Protein AF-A0A819E4Z3-F1 (afdb_monomer)

pLDDT: mean 78.53, std 22.54, range [31.56, 97.62]

Secondary structure (DSSP, 8-state):
--PPTT--EEEEEEEEEEE---SEEE-TTT--EEET-SS--EEEEEEEEEE----SS---------------------

Nearest PDB structures (foldseek):
  3rhi-assembly1_A  TM=4.367E-01  e=3.472E+00  Bacillus anthracis str. Sterne
  5lvt-assembly2_B  TM=4.005E-01  e=2.001E+00  Lactococcus lactis subsp. lactis Il1403
  4qju-assembly1_B  TM=3.847E-01  e=2.128E+00  Staphylococcus aureus subsp. aureus Mu50
  8q1o-assembly1_B  TM=4.011E-01  e=3.691E+00  Lactobacillus amylovorus
  2r7e-assembly1_B  TM=3.173E-01  e=5.330E+00  Homo sapiens

Sequence (78 aa):
AHLPDSLSWSHCVLQWRYQAGNHWGTDIETGKSCLGCGHQEEFHNCADISIAPKDNNLLLPLPTTTTTHEPLFVFSIF

Structure (mmCIF, N/CA/C/O backbone):
data_AF-A0A819E4Z3-F1
#
_entry.id   AF-A0A819E4Z3-F1
#
loop_
_atom_site.group_PDB
_atom_site.id
_atom_site.type_symbol
_atom_site.label_atom_id
_atom_site.label_alt_id
_atom_site.label_comp_id
_atom_site.label_asym_id
_atom_site.label_entity_id
_atom_site.label_seq_id
_atom_site.pdbx_PDB_ins_code
_atom_site.Cartn_x
_atom_site.C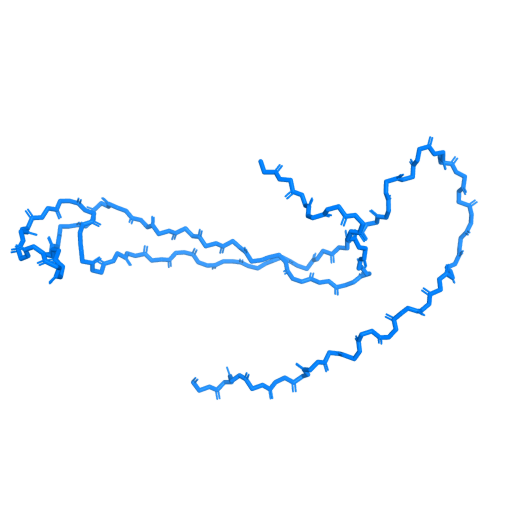artn_y
_atom_site.Cartn_z
_atom_site.occupancy
_atom_site.B_iso_or_equiv
_atom_site.auth_seq_id
_atom_site.auth_comp_id
_atom_site.auth_asym_id
_atom_site.auth_atom_id
_atom_site.pdbx_PDB_model_num
ATOM 1 N N . ALA A 1 1 ? 10.571 7.112 0.735 1.00 73.81 1 ALA A N 1
ATOM 2 C CA . ALA A 1 1 ? 10.240 6.010 -0.189 1.00 73.81 1 ALA A CA 1
ATOM 3 C C . ALA A 1 1 ? 11.384 5.866 -1.181 1.00 73.81 1 ALA A C 1
ATOM 5 O O . ALA A 1 1 ? 11.917 6.887 -1.598 1.00 73.81 1 ALA A O 1
ATOM 6 N N . HIS A 1 2 ? 11.792 4.641 -1.502 1.00 87.25 2 HIS A N 1
ATOM 7 C CA . HIS A 1 2 ? 12.854 4.354 -2.467 1.00 87.25 2 HIS A CA 1
ATOM 8 C C . HIS A 1 2 ? 12.482 3.069 -3.211 1.00 87.25 2 HIS A C 1
ATOM 10 O O . HIS A 1 2 ? 11.863 2.184 -2.618 1.00 87.25 2 HIS A O 1
ATOM 16 N N . LEU A 1 3 ? 12.816 2.988 -4.497 1.00 88.31 3 LEU A N 1
ATOM 17 C CA . LEU A 1 3 ? 12.655 1.756 -5.268 1.00 88.31 3 LEU A CA 1
ATOM 18 C C . LEU A 1 3 ? 13.736 0.748 -4.842 1.00 88.31 3 LEU A C 1
ATOM 20 O O . LEU A 1 3 ? 14.812 1.170 -4.438 1.00 88.31 3 LEU A O 1
ATOM 24 N N . PRO A 1 4 ? 13.501 -0.569 -4.905 1.00 88.50 4 PRO A N 1
ATOM 25 C CA . PRO A 1 4 ? 14.570 -1.546 -4.731 1.00 88.50 4 PRO A CA 1
ATOM 26 C C . PRO A 1 4 ? 15.785 -1.222 -5.610 1.00 88.50 4 PRO A C 1
ATOM 28 O O . PRO A 1 4 ? 15.636 -0.819 -6.767 1.00 88.50 4 PRO A O 1
ATOM 31 N N . ASP A 1 5 ? 16.986 -1.398 -5.062 1.00 84.62 5 ASP A N 1
ATOM 32 C CA . ASP A 1 5 ? 18.208 -1.212 -5.840 1.00 84.62 5 ASP A CA 1
ATOM 33 C C . ASP A 1 5 ? 18.222 -2.186 -7.025 1.00 84.62 5 ASP A C 1
ATOM 35 O O . ASP A 1 5 ? 17.729 -3.310 -6.924 1.00 84.62 5 ASP A O 1
ATOM 39 N N . SER A 1 6 ? 18.794 -1.764 -8.157 1.00 81.38 6 SER A N 1
ATOM 40 C CA . SER A 1 6 ? 18.896 -2.542 -9.409 1.00 81.38 6 SER A CA 1
ATOM 41 C C . SER A 1 6 ? 17.573 -2.930 -10.094 1.00 81.38 6 SER A C 1
ATOM 43 O O . SER A 1 6 ? 17.574 -3.722 -11.035 1.00 81.38 6 SER A O 1
ATOM 45 N N . LEU A 1 7 ? 16.451 -2.338 -9.683 1.00 85.31 7 LEU A N 1
ATOM 46 C CA . LEU A 1 7 ? 15.160 -2.537 -10.331 1.00 85.31 7 LEU A CA 1
ATOM 47 C C . LEU A 1 7 ? 15.086 -1.808 -11.680 1.00 85.31 7 LEU A C 1
ATOM 49 O O . LEU A 1 7 ? 15.286 -0.597 -11.735 1.00 85.31 7 LEU A O 1
ATOM 53 N N . SER A 1 8 ? 14.782 -2.531 -12.759 1.00 88.00 8 SER A N 1
ATOM 54 C CA . SER A 1 8 ? 14.614 -1.970 -14.105 1.00 88.00 8 SER A CA 1
ATOM 55 C C . SER A 1 8 ? 13.536 -2.738 -14.862 1.00 88.00 8 SER A C 1
ATOM 57 O O . SER A 1 8 ? 13.643 -3.952 -15.035 1.00 88.00 8 SER A O 1
ATOM 59 N N . TRP A 1 9 ? 12.494 -2.034 -15.304 1.00 87.38 9 TRP A N 1
ATOM 60 C CA . TRP A 1 9 ? 11.357 -2.610 -16.023 1.00 87.38 9 TRP A CA 1
ATOM 61 C C . TRP A 1 9 ? 10.823 -1.631 -17.060 1.00 87.38 9 TRP A C 1
ATOM 63 O O . TRP A 1 9 ? 10.588 -0.462 -16.763 1.00 87.38 9 TRP A O 1
ATOM 73 N N . SER A 1 10 ? 10.576 -2.116 -18.275 1.00 89.19 10 SER A N 1
ATOM 74 C CA . SER A 1 10 ? 10.028 -1.298 -19.360 1.00 89.19 10 SER A CA 1
ATOM 75 C C . SER A 1 10 ? 8.525 -1.043 -19.232 1.00 89.19 10 SER A C 1
ATOM 77 O O . SER A 1 10 ? 8.040 -0.058 -19.775 1.00 89.19 10 SER A O 1
ATOM 79 N N . HIS A 1 11 ? 7.791 -1.927 -18.551 1.00 90.31 11 HIS A N 1
ATOM 80 C CA . HIS A 1 11 ? 6.349 -1.812 -18.353 1.00 90.31 11 HIS A CA 1
ATOM 81 C C . HIS A 1 11 ? 5.946 -2.526 -17.057 1.00 90.31 11 HIS A C 1
ATOM 83 O O . HIS A 1 11 ? 6.047 -3.749 -16.962 1.00 90.31 11 HIS A O 1
ATOM 89 N N . CYS A 1 12 ? 5.528 -1.766 -16.049 1.00 91.88 12 CYS A N 1
ATOM 90 C CA . CYS A 1 12 ? 5.016 -2.293 -14.789 1.00 91.88 12 CYS A CA 1
ATOM 91 C C . CYS A 1 12 ? 3.916 -1.392 -14.215 1.00 91.88 12 CYS A C 1
ATOM 93 O O . CYS A 1 12 ? 3.766 -0.243 -14.623 1.00 91.88 12 CYS A O 1
ATOM 95 N N . VAL A 1 13 ? 3.154 -1.920 -13.256 1.00 95.56 13 VAL A N 1
ATOM 96 C CA . VAL A 1 13 ? 2.077 -1.188 -12.580 1.00 95.56 13 VAL A CA 1
ATOM 97 C C . VAL A 1 13 ? 2.542 -0.760 -11.193 1.00 95.56 13 VAL A C 1
ATOM 99 O O . VAL A 1 13 ? 2.886 -1.595 -10.357 1.00 95.56 13 VAL A O 1
ATOM 102 N N . LEU A 1 14 ? 2.513 0.542 -10.925 1.00 94.38 14 LEU A N 1
ATOM 103 C CA . LEU A 1 14 ? 2.616 1.084 -9.578 1.00 94.38 14 LEU A CA 1
ATOM 104 C C . LEU A 1 14 ? 1.226 1.110 -8.948 1.00 94.38 14 LEU A C 1
ATOM 106 O O . LEU A 1 14 ? 0.370 1.884 -9.371 1.00 94.38 14 LEU A O 1
ATOM 110 N N . GLN A 1 15 ? 1.020 0.301 -7.913 1.00 96.38 15 GLN A N 1
ATOM 111 C CA . GLN A 1 15 ? -0.201 0.324 -7.117 1.00 96.38 15 GLN A CA 1
ATOM 112 C C . GLN A 1 15 ? 0.008 1.181 -5.868 1.00 96.38 15 GLN A C 1
ATOM 114 O O . GLN A 1 15 ? 0.902 0.906 -5.065 1.00 96.38 15 GLN A O 1
ATOM 119 N N . TRP A 1 16 ? -0.844 2.187 -5.665 1.00 94.81 16 TRP A N 1
ATOM 120 C CA . TRP A 1 16 ? -0.988 2.818 -4.356 1.00 94.81 16 TRP A CA 1
ATOM 121 C C . TRP A 1 16 ? -2.211 2.241 -3.647 1.00 94.81 16 TRP A C 1
ATOM 123 O O . TRP A 1 16 ?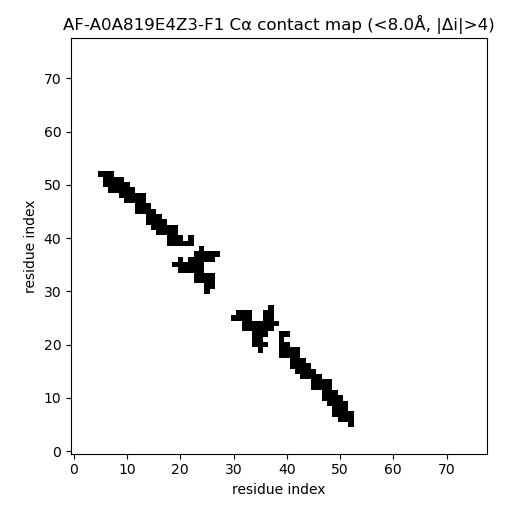 -3.258 2.015 -4.256 1.00 94.81 16 TRP A O 1
ATOM 133 N N . ARG A 1 17 ? -2.074 2.060 -2.333 1.00 96.94 17 ARG A N 1
ATOM 134 C CA . ARG A 1 17 ? -3.175 1.755 -1.423 1.00 96.94 17 ARG A CA 1
ATOM 135 C C . ARG A 1 17 ? -3.160 2.753 -0.278 1.00 96.94 17 ARG A C 1
ATOM 137 O O . ARG A 1 17 ? -2.124 2.968 0.346 1.00 96.94 17 ARG A O 1
ATOM 144 N N . TYR A 1 18 ? -4.307 3.355 -0.014 1.00 96.31 18 TYR A N 1
ATOM 145 C CA . TYR A 1 18 ? -4.536 4.206 1.141 1.00 96.31 18 TYR A CA 1
ATOM 146 C C . TYR A 1 18 ? -5.697 3.630 1.941 1.00 96.31 18 TYR A C 1
ATOM 148 O O . TYR A 1 18 ? -6.797 3.486 1.420 1.00 96.31 18 TYR A O 1
ATOM 156 N N . GLN A 1 19 ? -5.436 3.289 3.198 1.00 96.50 19 GLN A N 1
ATOM 157 C CA . GLN A 1 19 ? -6.465 2.888 4.145 1.00 96.50 19 GLN A CA 1
ATOM 158 C C . GLN A 1 19 ? -6.834 4.115 4.979 1.00 96.50 19 GLN A C 1
ATOM 160 O O . GLN A 1 19 ? -5.971 4.708 5.632 1.00 96.50 19 GLN A O 1
ATOM 165 N N . ALA A 1 20 ? -8.099 4.522 4.916 1.00 96.44 20 ALA A N 1
ATOM 166 C CA . ALA A 1 20 ? -8.623 5.610 5.725 1.00 96.44 20 ALA A CA 1
ATOM 167 C C . ALA A 1 20 ? -8.637 5.230 7.216 1.00 96.44 20 ALA A C 1
ATOM 169 O O . ALA A 1 20 ? -8.353 4.098 7.602 1.00 96.44 20 ALA A O 1
ATOM 170 N N . GLY A 1 21 ? -8.954 6.199 8.073 1.00 96.69 21 GLY A N 1
ATOM 171 C CA . GLY A 1 21 ? -8.940 6.003 9.527 1.00 96.69 21 GLY A CA 1
ATOM 172 C C . GLY A 1 21 ? -9.969 6.842 10.273 1.00 96.69 21 GLY A C 1
ATOM 173 O O . GLY A 1 21 ? -9.786 7.129 11.450 1.00 96.69 21 GLY A O 1
ATOM 174 N N . ASN A 1 22 ? -11.013 7.308 9.588 1.00 96.69 22 ASN A N 1
ATOM 175 C CA . ASN A 1 22 ? -12.035 8.193 10.149 1.00 96.69 22 ASN A CA 1
ATOM 176 C C . ASN A 1 22 ? -13.336 7.463 10.514 1.00 96.69 22 ASN A C 1
ATOM 178 O O . ASN A 1 22 ? -14.250 8.103 11.033 1.00 96.69 22 ASN A O 1
ATOM 182 N N . HIS A 1 23 ? -13.440 6.153 10.263 1.00 96.06 23 HIS A N 1
ATOM 183 C CA . HIS A 1 23 ? -14.584 5.362 10.707 1.00 96.06 23 HIS A CA 1
ATOM 184 C C . HIS A 1 23 ? -14.347 4.792 12.110 1.00 96.06 23 HIS A C 1
ATOM 186 O O . HIS A 1 23 ? -13.225 4.421 12.463 1.00 96.06 23 HIS A O 1
ATOM 192 N N . TRP A 1 24 ? -15.406 4.717 12.916 1.00 97.06 24 TRP A N 1
ATOM 193 C CA . TRP A 1 24 ? -15.363 4.077 14.229 1.00 97.06 24 TRP A CA 1
ATOM 194 C C . TRP A 1 24 ? -15.637 2.585 14.084 1.00 97.06 24 TRP A C 1
ATOM 196 O O . TRP A 1 24 ? -16.659 2.202 13.522 1.00 97.06 24 TRP A O 1
ATOM 206 N N . GLY A 1 25 ? -14.770 1.741 14.627 1.00 96.12 25 GLY A N 1
ATOM 207 C CA . GLY A 1 25 ? -14.957 0.295 14.576 1.00 96.12 25 GLY A CA 1
ATOM 208 C C . GLY A 1 25 ? -14.368 -0.400 15.789 1.00 96.12 25 GLY A C 1
ATOM 209 O O . GLY A 1 25 ? -13.902 0.246 16.728 1.00 96.12 25 GLY A O 1
ATOM 210 N N . THR A 1 26 ? -14.423 -1.726 15.782 1.00 97.25 26 THR A N 1
ATOM 211 C CA . THR A 1 26 ? -13.935 -2.564 16.878 1.00 97.25 26 THR A CA 1
ATOM 212 C C . THR A 1 26 ? -12.663 -3.274 16.449 1.00 97.25 26 THR A C 1
ATOM 214 O O . THR A 1 26 ? -12.616 -3.900 15.392 1.00 97.25 26 THR A O 1
ATOM 217 N N . ASP A 1 27 ? -11.626 -3.146 17.267 1.00 94.44 27 ASP A N 1
ATOM 218 C CA . ASP A 1 27 ? -10.374 -3.867 17.103 1.00 94.44 27 ASP A CA 1
ATOM 219 C C . ASP A 1 27 ? -10.590 -5.371 17.340 1.00 94.44 27 ASP A C 1
ATOM 221 O O . ASP A 1 27 ? -11.186 -5.766 18.343 1.00 94.44 27 ASP A O 1
ATOM 225 N N . ILE A 1 28 ? -10.132 -6.205 16.402 1.00 92.56 28 ILE A N 1
ATOM 226 C CA . ILE A 1 28 ? -10.414 -7.650 16.393 1.00 92.56 28 ILE A CA 1
ATOM 227 C C . ILE A 1 28 ? -9.659 -8.403 17.501 1.00 92.56 28 ILE A C 1
ATOM 229 O O . ILE A 1 28 ? -10.172 -9.387 18.028 1.00 92.56 28 ILE A O 1
ATOM 233 N N . GLU A 1 29 ? -8.476 -7.923 17.890 1.00 94.69 29 GLU A N 1
ATOM 234 C CA . GLU A 1 29 ? -7.607 -8.587 18.869 1.00 94.69 29 GLU A CA 1
ATOM 235 C C . GLU A 1 29 ? -7.997 -8.222 20.308 1.00 94.69 29 GLU A C 1
ATOM 237 O O . GLU A 1 29 ? -8.000 -9.056 21.212 1.00 94.69 29 GLU A O 1
ATOM 242 N N . THR A 1 30 ? -8.335 -6.953 20.537 1.00 95.38 30 THR A N 1
ATOM 243 C CA . THR A 1 30 ? -8.606 -6.401 21.871 1.00 95.38 30 THR A CA 1
ATOM 244 C C . THR A 1 30 ? -10.092 -6.231 22.174 1.00 95.38 30 THR A C 1
ATOM 246 O O . THR A 1 30 ? -10.450 -6.016 23.334 1.00 95.38 30 THR A O 1
ATOM 249 N N . GLY A 1 31 ? -10.964 -6.272 21.162 1.00 95.69 31 GLY A N 1
ATOM 250 C CA . GLY A 1 31 ? -12.406 -6.042 21.296 1.00 95.69 31 GLY A CA 1
ATOM 251 C C . GLY A 1 31 ? -12.786 -4.600 21.649 1.00 95.69 31 GLY A C 1
ATOM 252 O O . GLY A 1 31 ? -13.951 -4.321 21.937 1.00 95.69 31 GLY A O 1
ATOM 253 N N . LYS A 1 32 ? -11.828 -3.664 21.662 1.00 96.62 32 LYS A N 1
ATOM 254 C CA . LYS A 1 32 ? -12.084 -2.260 21.998 1.00 96.62 32 LYS A CA 1
ATOM 255 C C . LYS A 1 32 ? -12.600 -1.503 20.786 1.00 96.62 32 LYS A C 1
ATOM 257 O O . LYS A 1 32 ? -12.092 -1.664 19.681 1.00 96.62 32 LYS A O 1
ATOM 262 N N . SER A 1 33 ? -13.573 -0.626 21.013 1.00 96.44 33 SER A N 1
ATOM 263 C CA . SER A 1 33 ? -14.061 0.268 19.967 1.00 96.44 33 SER A CA 1
ATOM 264 C C . SER A 1 33 ? -13.255 1.566 19.936 1.00 96.44 33 SER A C 1
ATOM 266 O O . SER A 1 33 ? -13.072 2.210 20.972 1.00 96.44 33 SER A O 1
ATOM 268 N N . CYS A 1 34 ? -12.770 1.939 18.755 1.00 96.50 34 CYS A N 1
ATOM 269 C CA . CYS A 1 34 ? -11.903 3.092 18.531 1.00 96.50 34 CYS A CA 1
ATOM 270 C C . CYS A 1 34 ? -12.042 3.659 17.111 1.00 96.50 34 CYS A C 1
ATOM 272 O O . CYS A 1 34 ? -12.497 2.989 16.182 1.00 96.50 34 CYS A O 1
ATOM 274 N N . LEU A 1 35 ? -11.634 4.920 16.945 1.00 97.44 35 LEU A N 1
ATOM 275 C CA . LEU A 1 35 ? -11.499 5.552 15.634 1.00 97.44 35 LEU A CA 1
ATOM 276 C C . LEU A 1 35 ? -10.358 4.881 14.852 1.00 97.44 35 LEU A C 1
ATOM 278 O O . LEU A 1 35 ? -9.274 4.693 15.401 1.00 97.44 35 LEU A O 1
ATOM 282 N N . GLY A 1 36 ? -10.603 4.521 13.593 1.00 96.12 36 GLY A N 1
ATOM 283 C CA . GLY A 1 36 ? -9.632 3.839 12.731 1.00 96.12 36 GLY A CA 1
ATOM 284 C C . GLY A 1 36 ? -9.526 2.326 12.954 1.00 96.12 36 GLY A C 1
ATOM 285 O O . GLY A 1 36 ? -8.775 1.660 12.247 1.00 96.12 36 GLY A O 1
ATOM 286 N N . CYS A 1 37 ? -10.277 1.772 13.908 1.00 96.25 37 CYS A N 1
ATOM 287 C CA . CYS A 1 37 ? -10.295 0.342 14.204 1.00 96.25 37 CYS A CA 1
ATOM 288 C C . CYS A 1 37 ? -11.317 -0.408 13.341 1.00 96.25 37 CYS A C 1
ATOM 290 O O . CYS A 1 37 ? -12.270 0.180 12.830 1.00 96.25 37 CYS A O 1
ATOM 292 N N . GLY A 1 38 ? -11.140 -1.720 13.189 1.00 94.75 38 GLY A N 1
ATOM 293 C CA . GLY A 1 38 ? -11.997 -2.545 12.334 1.00 94.75 38 GLY A CA 1
ATOM 294 C C . GLY A 1 38 ? -11.845 -2.223 10.841 1.00 94.75 38 GLY A C 1
ATOM 295 O O . GLY A 1 38 ? -10.800 -1.747 10.397 1.00 94.75 38 GLY A O 1
ATOM 296 N N . HIS A 1 39 ? -12.888 -2.499 10.055 1.00 94.62 39 HIS A N 1
ATOM 297 C CA . HIS A 1 39 ? -12.885 -2.212 8.619 1.00 94.62 39 HIS A CA 1
ATOM 298 C C . HIS A 1 39 ? -12.837 -0.705 8.353 1.00 94.62 39 HIS A C 1
ATOM 300 O O . HIS A 1 39 ? -13.630 0.057 8.905 1.00 94.62 39 HIS A O 1
ATOM 306 N N . GLN A 1 40 ? -11.927 -0.297 7.473 1.00 97.06 40 GLN A N 1
ATOM 307 C CA . GLN A 1 40 ? -11.779 1.084 7.026 1.00 97.06 40 GLN A CA 1
ATOM 308 C C . GLN A 1 40 ? -11.971 1.163 5.514 1.00 97.06 40 GLN A C 1
ATOM 310 O O . GLN A 1 40 ? -11.753 0.182 4.803 1.00 97.06 40 GLN A O 1
ATOM 315 N N . GLU A 1 41 ? -12.387 2.332 5.029 1.00 97.25 41 GLU A N 1
ATOM 316 C CA . GLU A 1 41 ? -12.437 2.598 3.593 1.00 97.25 41 GLU A CA 1
ATOM 317 C C . GLU A 1 41 ? -11.030 2.493 2.995 1.00 97.25 41 GLU A C 1
ATOM 319 O O . GLU A 1 41 ? -10.052 2.968 3.579 1.00 97.25 41 GLU A O 1
ATOM 324 N N . GLU A 1 42 ? -10.927 1.866 1.826 1.00 97.12 42 GLU A N 1
ATOM 325 C CA . GLU A 1 42 ? -9.664 1.704 1.124 1.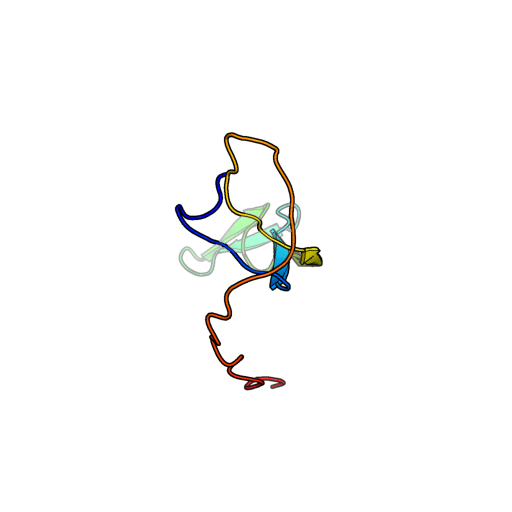00 97.12 42 GLU A CA 1
ATOM 326 C C . GLU A 1 42 ? -9.730 2.302 -0.272 1.00 97.12 42 GLU A C 1
ATOM 328 O O . GLU A 1 42 ? -10.609 1.991 -1.073 1.00 97.12 42 GLU A O 1
ATOM 333 N N . PHE A 1 43 ? -8.728 3.111 -0.583 1.00 97.50 43 PHE A N 1
ATOM 334 C CA . PHE A 1 43 ? -8.539 3.717 -1.885 1.00 97.50 43 PHE A CA 1
ATOM 335 C C . PHE A 1 43 ? -7.357 3.041 -2.565 1.00 97.50 43 PHE A C 1
ATOM 337 O O . PHE A 1 43 ? -6.228 3.097 -2.074 1.00 97.50 43 PHE A O 1
ATOM 344 N N . HIS A 1 44 ? -7.624 2.418 -3.707 1.00 97.62 44 HIS A N 1
ATOM 345 C CA . HIS A 1 44 ? -6.628 1.736 -4.527 1.00 97.62 44 HIS A CA 1
ATOM 346 C C . HIS A 1 44 ? -6.579 2.391 -5.890 1.00 97.62 44 HIS A C 1
ATOM 348 O O . HIS A 1 44 ? -7.627 2.623 -6.486 1.00 97.62 44 HIS A O 1
ATOM 354 N N . ASN A 1 45 ? -5.387 2.665 -6.398 1.00 97.19 45 ASN A N 1
ATOM 355 C CA . ASN A 1 45 ? -5.188 3.183 -7.747 1.00 97.19 45 ASN A CA 1
ATOM 356 C C . ASN A 1 45 ? -3.900 2.603 -8.324 1.00 97.19 45 ASN A C 1
ATOM 358 O O . ASN A 1 45 ? -2.981 2.224 -7.595 1.00 97.19 45 ASN A O 1
ATOM 362 N N . CYS A 1 46 ? -3.853 2.572 -9.649 1.00 97.12 46 CYS A N 1
ATOM 363 C CA . CYS A 1 46 ? -2.772 1.989 -10.419 1.00 97.12 46 CYS A CA 1
ATOM 364 C C . CYS A 1 46 ? -2.262 3.005 -11.440 1.00 97.12 46 CYS A C 1
ATOM 366 O O . CYS A 1 46 ? -3.046 3.780 -11.989 1.00 97.12 46 CYS A O 1
ATOM 368 N N . ALA A 1 47 ? -0.962 2.973 -11.709 1.00 96.50 47 ALA A N 1
ATOM 369 C CA . ALA A 1 47 ? -0.342 3.721 -12.791 1.00 96.50 47 ALA A CA 1
ATOM 370 C C . ALA A 1 47 ? 0.614 2.816 -13.569 1.00 96.50 47 ALA A C 1
ATOM 372 O O . ALA A 1 47 ? 1.460 2.157 -12.966 1.00 96.50 47 ALA A O 1
ATOM 373 N N . ASP A 1 48 ? 0.506 2.819 -14.894 1.00 97.44 48 ASP A N 1
ATOM 374 C CA . ASP A 1 48 ? 1.480 2.172 -15.770 1.00 97.44 48 ASP A CA 1
ATOM 375 C C . ASP A 1 48 ? 2.747 3.032 -15.838 1.00 97.44 48 ASP A C 1
ATOM 377 O O . ASP A 1 48 ? 2.695 4.221 -16.166 1.00 97.44 48 ASP A O 1
ATOM 381 N N . ILE A 1 49 ? 3.893 2.449 -15.492 1.00 93.19 49 ILE A N 1
ATOM 382 C CA . ILE A 1 49 ? 5.183 3.138 -15.425 1.00 93.19 49 ILE A CA 1
ATOM 383 C C . ILE A 1 49 ? 6.305 2.293 -16.041 1.00 93.19 49 ILE A C 1
ATOM 385 O O . ILE A 1 49 ? 6.183 1.082 -16.237 1.00 93.19 49 ILE A O 1
ATOM 389 N N . SER A 1 50 ? 7.437 2.945 -16.298 1.00 92.06 50 SER A N 1
ATOM 390 C CA . SER A 1 50 ? 8.716 2.306 -16.608 1.00 92.06 50 SER A CA 1
ATOM 391 C C . SER A 1 50 ? 9.771 2.749 -15.596 1.00 92.06 50 SER A C 1
ATOM 393 O O . SER A 1 50 ? 9.850 3.934 -15.269 1.00 92.06 50 SER A O 1
ATOM 395 N N . ILE A 1 51 ? 10.613 1.825 -15.143 1.00 91.00 51 ILE A N 1
ATOM 396 C CA . ILE A 1 51 ? 11.756 2.101 -14.270 1.00 91.00 51 ILE A CA 1
ATOM 397 C C . ILE A 1 51 ? 13.020 1.922 -15.105 1.00 91.00 51 ILE A C 1
ATOM 399 O O . ILE A 1 51 ? 13.349 0.804 -15.496 1.00 91.00 51 ILE A O 1
ATOM 403 N N . ALA A 1 52 ? 13.707 3.026 -15.390 1.00 87.12 52 ALA A N 1
ATOM 404 C CA . ALA A 1 52 ? 14.987 3.009 -16.085 1.00 87.12 52 ALA A CA 1
ATOM 405 C C . ALA A 1 52 ? 16.151 2.874 -15.085 1.00 87.12 52 ALA A C 1
ATOM 407 O O . ALA A 1 52 ? 16.029 3.331 -13.941 1.00 87.12 52 ALA A O 1
ATOM 408 N N . PRO A 1 53 ? 17.293 2.294 -15.498 1.00 80.50 53 PRO A N 1
ATOM 409 C CA . PRO A 1 53 ? 18.519 2.344 -14.717 1.00 80.50 53 PRO A CA 1
ATOM 410 C C . PRO A 1 53 ? 18.891 3.785 -14.361 1.00 80.50 53 PRO A C 1
ATOM 412 O O . PRO A 1 53 ? 18.586 4.734 -15.086 1.00 80.50 53 PRO A O 1
ATOM 415 N N . LYS A 1 54 ? 19.574 3.956 -13.227 1.00 69.69 54 LYS A N 1
ATOM 416 C CA . LYS A 1 54 ? 20.122 5.253 -12.829 1.00 69.69 54 LYS A CA 1
ATOM 417 C C . LYS A 1 54 ? 21.316 5.583 -13.728 1.00 69.69 54 LYS A C 1
ATOM 419 O O . LYS A 1 54 ? 22.464 5.330 -13.370 1.00 69.69 54 LYS A O 1
ATOM 424 N N . ASP A 1 55 ? 21.032 6.112 -14.910 1.00 67.81 55 ASP A N 1
ATOM 425 C CA . ASP A 1 55 ? 22.048 6.511 -15.875 1.00 67.81 55 ASP A CA 1
ATOM 426 C C . ASP A 1 55 ? 22.751 7.779 -15.377 1.00 67.81 55 ASP A C 1
ATOM 428 O O . ASP A 1 55 ? 22.224 8.886 -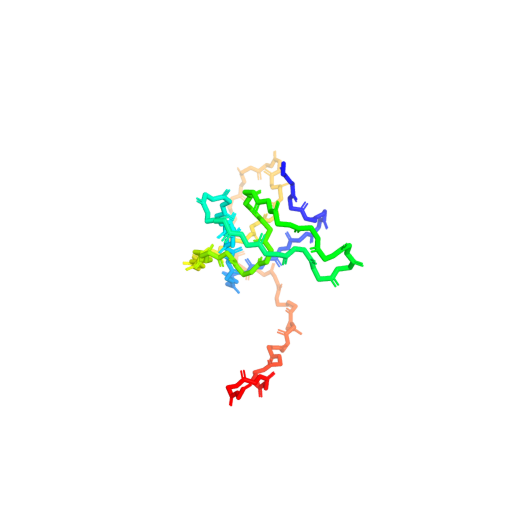15.461 1.00 67.81 55 ASP A O 1
ATOM 432 N N . ASN A 1 56 ? 23.972 7.636 -14.858 1.00 56.41 56 ASN A N 1
ATOM 433 C CA . ASN A 1 56 ? 24.804 8.783 -14.473 1.00 56.41 56 ASN A CA 1
ATOM 434 C C . ASN A 1 56 ? 25.407 9.523 -15.682 1.00 56.41 56 ASN A C 1
ATOM 436 O O . ASN A 1 56 ? 26.088 10.524 -15.491 1.00 56.41 56 ASN A O 1
ATOM 440 N N . ASN A 1 57 ? 25.181 9.048 -16.910 1.00 51.72 57 ASN A N 1
ATOM 441 C CA . ASN A 1 57 ? 25.673 9.675 -18.130 1.00 51.72 57 ASN A CA 1
ATOM 442 C C . ASN A 1 57 ? 24.603 9.579 -19.219 1.00 51.72 57 ASN A C 1
ATOM 444 O O . ASN A 1 57 ? 24.410 8.529 -19.826 1.00 51.72 57 ASN A O 1
ATOM 448 N N . LEU A 1 58 ? 23.918 10.695 -19.470 1.00 56.69 58 LEU A N 1
ATOM 449 C CA . LEU A 1 58 ? 23.028 10.859 -20.613 1.00 56.69 58 LEU A CA 1
ATOM 450 C C . LEU A 1 58 ? 23.839 10.810 -21.911 1.00 56.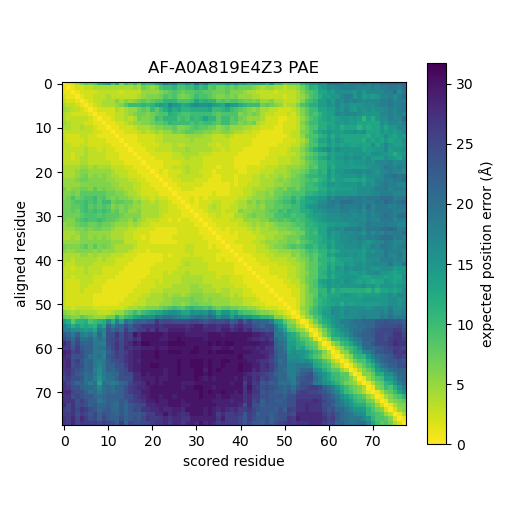69 58 LEU A C 1
ATOM 452 O O . LEU A 1 58 ? 24.304 11.843 -22.380 1.00 56.69 58 LEU A O 1
ATOM 456 N N . LEU A 1 59 ? 23.972 9.628 -22.506 1.00 50.62 59 LEU A N 1
ATOM 457 C CA . LEU A 1 59 ? 24.231 9.467 -23.934 1.00 50.62 59 LEU A CA 1
ATOM 458 C C . LEU A 1 59 ? 23.375 8.301 -24.436 1.00 50.62 59 LEU A C 1
ATOM 460 O O . LEU A 1 59 ? 23.773 7.143 -24.363 1.00 50.62 59 LEU A O 1
ATOM 464 N N . LEU A 1 60 ? 22.175 8.621 -24.928 1.00 56.22 60 LEU A N 1
ATOM 465 C CA . LEU A 1 60 ? 21.349 7.684 -25.698 1.00 56.22 60 LEU A CA 1
ATOM 466 C C . LEU A 1 60 ? 22.173 7.166 -26.890 1.00 56.22 60 LEU A C 1
ATOM 468 O O . LEU A 1 60 ? 22.751 7.974 -27.623 1.00 56.22 60 LEU A O 1
ATOM 472 N N . PRO A 1 61 ? 22.201 5.841 -27.113 1.00 49.28 61 PRO A N 1
ATOM 473 C CA . PRO A 1 61 ? 21.216 5.293 -28.047 1.00 49.28 61 PRO A CA 1
ATOM 474 C C . PRO A 1 61 ? 20.643 3.915 -27.645 1.00 49.28 61 PRO A C 1
ATOM 476 O O . PRO A 1 61 ? 21.382 3.062 -27.183 1.00 49.28 61 PRO A O 1
ATOM 479 N N . LEU A 1 62 ? 19.336 3.742 -27.912 1.00 48.44 62 LEU A N 1
ATOM 480 C CA . LEU A 1 62 ? 18.566 2.550 -28.365 1.00 48.44 62 LEU A CA 1
ATOM 481 C C . LEU A 1 62 ? 18.880 1.112 -27.828 1.00 48.44 62 LEU A C 1
ATOM 483 O O . LEU A 1 62 ? 19.939 0.805 -27.304 1.00 48.44 62 LEU A O 1
ATOM 487 N N . PRO A 1 63 ? 17.919 0.176 -27.924 1.00 59.34 63 PRO A N 1
ATOM 488 C CA . PRO A 1 63 ? 17.394 -0.630 -26.833 1.00 59.34 63 PR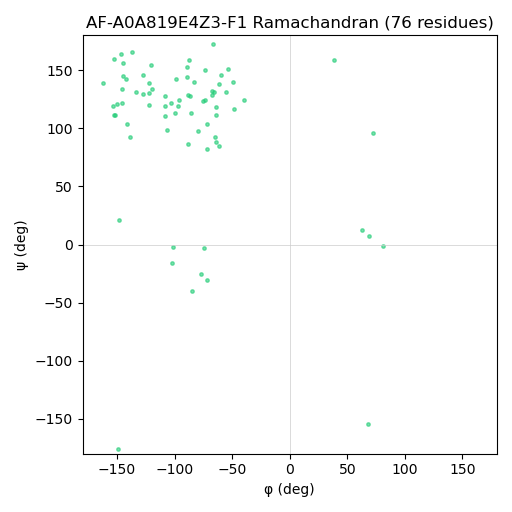O A CA 1
ATOM 489 C C . PRO A 1 63 ? 18.019 -2.035 -26.809 1.00 59.34 63 PRO A C 1
ATOM 491 O O . PRO A 1 63 ? 17.749 -2.862 -27.676 1.00 59.34 63 PRO A O 1
ATOM 494 N N . THR A 1 64 ? 18.810 -2.369 -25.799 1.00 38.12 64 THR A N 1
ATOM 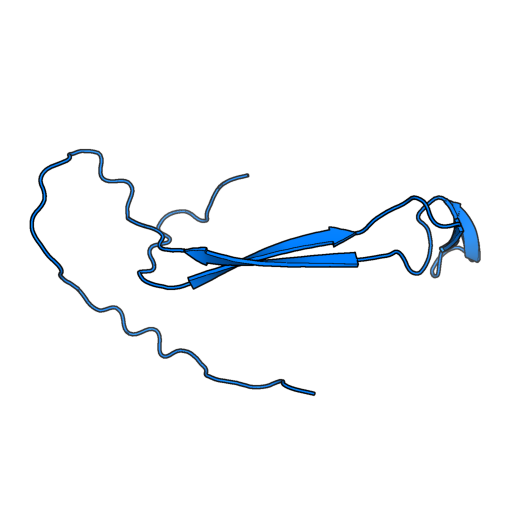495 C CA . THR A 1 64 ? 19.265 -3.760 -25.616 1.00 38.12 64 THR A CA 1
ATOM 496 C C . THR A 1 64 ? 19.538 -3.936 -24.124 1.00 38.12 64 THR A C 1
ATOM 498 O O . THR A 1 64 ? 20.314 -3.184 -23.557 1.00 38.12 64 THR A O 1
ATOM 501 N N . THR A 1 65 ? 18.892 -4.827 -23.374 1.00 39.19 65 THR A N 1
ATOM 502 C CA . THR A 1 65 ? 18.731 -6.253 -23.656 1.00 39.19 65 THR A CA 1
ATOM 503 C C . THR A 1 65 ? 17.590 -6.809 -22.801 1.00 39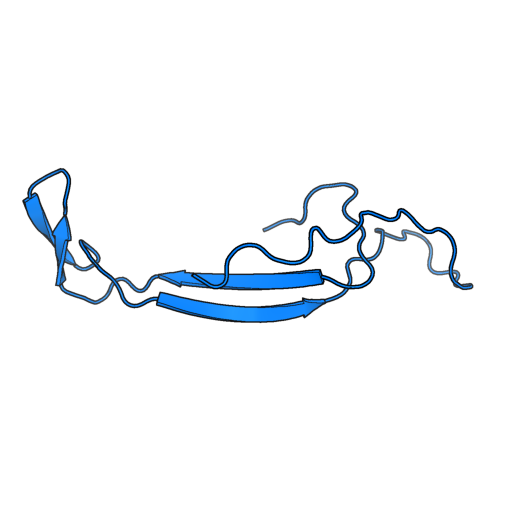.19 65 THR A C 1
ATOM 505 O O . THR A 1 65 ? 17.461 -6.485 -21.623 1.00 39.19 65 THR A O 1
ATOM 508 N N . THR A 1 66 ? 16.783 -7.659 -23.419 1.00 46.38 66 THR A N 1
ATOM 509 C CA . THR A 1 66 ? 15.764 -8.528 -22.837 1.00 46.38 66 THR A CA 1
ATOM 510 C C . THR A 1 66 ? 16.280 -9.318 -21.626 1.00 46.38 66 THR A C 1
ATOM 512 O O . THR A 1 66 ? 17.116 -10.203 -21.786 1.00 46.38 66 THR A O 1
ATOM 515 N N . THR A 1 67 ? 15.710 -9.078 -20.444 1.00 42.28 67 THR A N 1
ATOM 516 C CA . THR A 1 67 ? 15.517 -10.131 -19.436 1.00 42.28 67 THR A CA 1
ATOM 517 C C . THR A 1 67 ? 14.034 -10.445 -19.450 1.00 42.28 67 THR A C 1
ATOM 519 O O . THR A 1 67 ? 13.225 -9.709 -18.888 1.00 42.28 67 THR A O 1
ATOM 522 N N . THR A 1 68 ? 13.673 -11.513 -20.157 1.00 39.72 68 THR A N 1
ATOM 523 C CA . THR A 1 68 ? 12.344 -12.113 -20.115 1.00 39.72 68 THR A CA 1
ATOM 524 C C . THR A 1 68 ? 12.119 -12.633 -18.697 1.00 39.72 68 THR A C 1
ATOM 526 O O . THR A 1 68 ? 12.437 -13.774 -18.379 1.00 39.72 68 THR A O 1
ATOM 529 N N . HIS A 1 69 ? 11.598 -11.788 -17.811 1.00 51.81 69 HIS A N 1
ATOM 530 C CA . HIS A 1 69 ? 10.692 -12.297 -16.800 1.00 51.81 69 HIS A CA 1
ATOM 531 C C . HIS A 1 69 ? 9.360 -12.435 -17.526 1.00 51.81 69 HIS A C 1
ATOM 533 O O . HIS A 1 69 ? 8.666 -11.447 -17.760 1.00 51.81 69 HIS A O 1
ATOM 539 N N . GLU A 1 70 ? 9.073 -13.657 -17.975 1.00 38.84 70 GLU A N 1
ATOM 540 C CA . GLU A 1 70 ? 7.712 -14.067 -18.303 1.00 38.84 70 GLU A CA 1
ATOM 541 C C . GLU A 1 70 ? 6.772 -13.468 -17.245 1.00 38.84 70 GLU A C 1
ATOM 543 O O . GLU A 1 70 ? 7.002 -13.675 -16.042 1.00 38.84 70 GLU A O 1
ATOM 548 N N . PRO A 1 71 ? 5.746 -12.696 -17.639 1.00 43.22 71 PRO A N 1
ATOM 549 C CA . PRO A 1 71 ? 4.683 -12.404 -16.712 1.00 43.22 71 PRO A CA 1
ATOM 550 C C . PRO A 1 71 ? 4.042 -13.758 -16.430 1.00 43.22 71 PRO A C 1
ATOM 552 O O . PRO A 1 71 ? 3.525 -14.411 -17.336 1.00 43.22 71 PRO A O 1
ATOM 555 N N . LEU A 1 72 ? 4.063 -14.199 -15.175 1.00 43.06 72 LEU A N 1
ATOM 556 C CA . LEU A 1 72 ? 3.053 -15.142 -14.721 1.00 43.06 72 LEU A CA 1
ATOM 557 C C . LEU A 1 72 ? 1.707 -14.420 -14.878 1.00 43.06 72 LEU A C 1
ATOM 559 O O . LEU A 1 72 ? 1.234 -13.736 -13.974 1.00 43.06 72 LEU A O 1
ATOM 563 N N . PHE A 1 73 ? 1.147 -14.482 -16.086 1.00 41.78 73 PHE A N 1
ATOM 564 C CA . PHE A 1 73 ? -0.191 -14.028 -16.395 1.00 41.78 73 PHE A CA 1
ATOM 565 C C . PHE A 1 73 ? -1.134 -14.921 -15.580 1.00 41.78 73 PHE A C 1
ATOM 567 O O . PHE A 1 73 ? -1.284 -16.106 -15.857 1.00 41.78 73 PHE A O 1
ATOM 574 N N . VAL A 1 74 ? -1.772 -14.292 -14.593 1.00 40.28 74 VAL A N 1
ATOM 575 C CA . VAL A 1 74 ? -3.138 -14.574 -14.132 1.00 40.28 74 VAL A CA 1
ATOM 576 C C . VAL A 1 74 ? -3.348 -15.871 -13.343 1.00 40.28 74 VAL A C 1
ATOM 578 O O . VAL A 1 74 ? -3.672 -16.908 -13.899 1.00 40.28 74 VAL A O 1
ATOM 581 N N . PHE A 1 75 ? -3.326 -15.740 -12.016 1.00 31.56 75 PHE A N 1
ATOM 582 C CA . PHE A 1 75 ? -4.351 -16.234 -11.079 1.00 31.56 75 PHE A CA 1
ATOM 583 C C . PHE A 1 75 ? -4.264 -15.259 -9.883 1.00 31.56 75 PHE A C 1
ATOM 585 O O . PHE A 1 75 ? -3.206 -15.141 -9.281 1.00 31.56 75 PHE A O 1
ATOM 592 N N . SER A 1 76 ? -5.228 -14.391 -9.582 1.00 32.84 76 SER A N 1
ATOM 593 C CA . SER A 1 76 ? -6.653 -14.669 -9.449 1.00 32.84 76 SER A CA 1
ATOM 594 C C . SER A 1 76 ? -7.498 -13.446 -9.822 1.00 32.84 76 SER A C 1
ATOM 596 O O . SER A 1 76 ? -7.415 -12.399 -9.187 1.00 32.84 76 SER A O 1
ATOM 598 N N . ILE A 1 77 ? -8.369 -13.614 -10.817 1.00 42.31 77 ILE A N 1
ATOM 599 C CA . ILE A 1 77 ? -9.733 -13.092 -10.715 1.00 42.31 77 ILE A CA 1
ATOM 600 C C . ILE A 1 77 ? -10.520 -14.223 -10.055 1.00 42.31 77 ILE A C 1
ATOM 602 O O . ILE A 1 77 ? -11.009 -15.106 -10.750 1.00 42.31 77 ILE A O 1
ATOM 606 N N . PHE A 1 78 ? -10.497 -14.242 -8.724 1.00 44.22 78 PHE A N 1
ATOM 607 C CA . PHE A 1 78 ? -11.508 -14.744 -7.790 1.00 44.22 78 PHE A CA 1
ATOM 608 C C . PHE A 1 78 ? -11.167 -14.141 -6.430 1.00 44.22 78 PHE A C 1
ATOM 610 O O . PHE A 1 78 ? -9.978 -14.237 -6.045 1.00 44.22 78 PHE A O 1
#

Foldseek 3Di:
DDDPPPDWFAKDKDKDKDWDFQDWDAAPPPRDIDTRHDHTDMDIDIDIDGDHPPPPDPDDDDDDDDPPPPPPPDPDPD

Mean predicted aligned error: 11.88 Å

Solvent-accessible surface area (backbone atoms only — not comparable to full-atom values): 5447 Å² total; per-residue (Å²): 140,79,78,70,84,93,57,65,41,87,73,46,72,50,72,50,77,46,74,52,53,86,46,76,24,45,29,86,90,78,67,48,74,37,74,43,21,48,85,55,61,72,51,73,51,76,41,86,44,62,42,70,70,90,69,92,64,94,69,89,76,85,94,82,79,90,76,8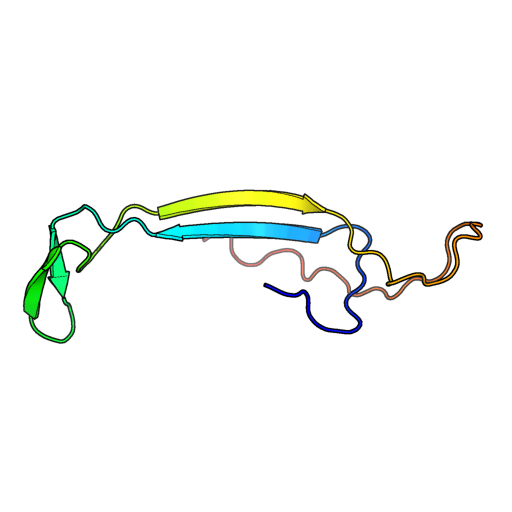4,73,73,75,86,77,82,85,71,99,119

Radius of gyration: 20.23 Å; Cα contacts (8 Å, |Δi|>4): 92; chains: 1; bounding box: 41×27×50 Å